Protein AF-A0A6A2Z0M8-F1 (afdb_monomer)

Nearest PDB structures (foldseek):
  6wig-assembly1_A-2  TM=9.588E-01  e=6.651E-05  Medicago truncatula
  6wig-assembly1_B  TM=9.765E-01  e=1.888E-04  Medicago truncatula
  6ryd-assembly2_E  TM=9.768E-01  e=2.793E-04  Arabidopsis thaliana

Structure (mmCIF, N/CA/C/O backbone):
data_AF-A0A6A2Z0M8-F1
#
_entry.id   AF-A0A6A2Z0M8-F1
#
loop_
_atom_site.group_PDB
_atom_site.id
_atom_site.type_symbol
_atom_site.label_atom_id
_atom_site.label_alt_id
_atom_site.label_comp_id
_atom_site.label_asym_id
_atom_site.label_entity_id
_atom_site.label_seq_id
_atom_site.pdbx_PDB_ins_code
_atom_site.Cartn_x
_atom_site.Cartn_y
_atom_site.Cartn_z
_atom_site.occupancy
_atom_site.B_iso_or_equiv
_atom_site.auth_seq_id
_atom_site.auth_comp_id
_atom_site.auth_asym_id
_atom_site.auth_atom_id
_atom_site.pdbx_PDB_model_num
ATOM 1 N N . MET A 1 1 ? -9.495 -17.355 -14.087 1.00 50.88 1 MET A N 1
ATOM 2 C CA . MET A 1 1 ? -9.180 -17.087 -15.508 1.00 50.88 1 MET A CA 1
ATOM 3 C C . MET A 1 1 ? -7.799 -17.640 -15.893 1.00 50.88 1 MET A C 1
ATOM 5 O O . MET A 1 1 ? -7.102 -17.037 -16.689 1.00 50.88 1 MET A O 1
ATOM 9 N N . THR A 1 2 ? -7.409 -18.811 -15.369 1.00 43.69 2 THR A N 1
ATOM 10 C CA . THR A 1 2 ? -6.048 -19.370 -15.557 1.00 43.69 2 THR A CA 1
ATOM 11 C C . THR A 1 2 ? -6.086 -20.857 -15.930 1.00 43.69 2 THR A C 1
ATOM 13 O O . THR A 1 2 ? -5.129 -21.583 -15.713 1.00 43.69 2 THR A O 1
ATOM 16 N N . LYS A 1 3 ? -7.223 -21.335 -16.454 1.00 39.50 3 LYS A N 1
ATOM 17 C CA . LYS A 1 3 ? -7.459 -22.754 -16.776 1.00 39.50 3 LYS A CA 1
ATOM 18 C C . LYS A 1 3 ? -7.743 -23.029 -18.265 1.00 39.50 3 LYS A C 1
ATOM 20 O O . LYS A 1 3 ? -8.161 -24.128 -18.582 1.00 39.50 3 LYS A O 1
ATOM 25 N N . ILE A 1 4 ? -7.505 -22.072 -19.171 1.00 45.72 4 ILE A N 1
ATOM 26 C CA . ILE A 1 4 ? -7.747 -22.236 -20.627 1.00 45.72 4 ILE A CA 1
ATOM 27 C C . ILE A 1 4 ? -6.486 -21.889 -21.445 1.00 45.72 4 ILE A C 1
ATOM 29 O O . ILE A 1 4 ? -6.550 -21.185 -22.438 1.00 45.72 4 ILE A O 1
ATOM 33 N N . MET A 1 5 ? -5.306 -22.310 -20.985 1.00 46.75 5 MET A N 1
ATOM 34 C CA . MET A 1 5 ? -4.041 -22.157 -21.734 1.00 46.75 5 MET A CA 1
ATOM 35 C C . MET A 1 5 ? -3.122 -23.379 -21.552 1.00 46.75 5 MET A C 1
ATOM 37 O O . MET A 1 5 ? -1.915 -23.271 -21.711 1.00 46.75 5 MET A O 1
ATOM 41 N N . ILE A 1 6 ? -3.653 -24.533 -21.129 1.00 46.84 6 ILE A N 1
ATOM 42 C CA . ILE A 1 6 ? -2.865 -25.766 -20.963 1.00 46.84 6 ILE A CA 1
ATOM 43 C C . ILE A 1 6 ? -3.748 -26.946 -21.365 1.00 46.84 6 ILE A C 1
ATOM 45 O O . ILE A 1 6 ? -4.318 -27.616 -20.509 1.00 46.84 6 ILE A O 1
ATOM 49 N N . THR A 1 7 ? -3.974 -27.127 -22.663 1.00 47.22 7 THR A N 1
ATOM 50 C CA . THR A 1 7 ? -4.497 -28.369 -23.269 1.00 47.22 7 THR A CA 1
ATOM 51 C C . THR A 1 7 ? -4.449 -28.217 -24.786 1.00 47.22 7 THR A C 1
ATOM 53 O O . THR A 1 7 ? -5.481 -28.094 -25.414 1.00 47.22 7 THR A O 1
ATOM 56 N N . GLU A 1 8 ? -3.248 -28.137 -25.365 1.00 43.69 8 GLU A N 1
ATOM 57 C CA . GLU A 1 8 ? -3.006 -28.415 -26.796 1.00 43.69 8 GLU A CA 1
ATOM 58 C C . GLU A 1 8 ? -1.500 -28.330 -27.068 1.00 43.69 8 GLU A C 1
ATOM 60 O O . GLU A 1 8 ? -0.987 -27.372 -27.637 1.00 43.69 8 GLU A O 1
ATOM 65 N N . LEU A 1 9 ? -0.754 -29.310 -26.555 1.00 42.97 9 LEU A N 1
ATOM 66 C CA . LEU A 1 9 ? 0.668 -29.461 -26.869 1.00 42.97 9 LEU A CA 1
ATOM 67 C C . LEU A 1 9 ? 1.112 -30.918 -26.704 1.00 42.97 9 LEU A C 1
ATOM 69 O O . LEU A 1 9 ? 2.054 -31.209 -25.985 1.00 42.97 9 LEU A O 1
ATOM 73 N N . GLU A 1 10 ? 0.428 -31.829 -27.393 1.00 43.22 10 GLU A N 1
ATOM 74 C CA . GLU A 1 10 ? 0.998 -33.120 -27.794 1.00 43.22 10 GLU A CA 1
ATOM 75 C C . GLU A 1 10 ? 0.419 -33.508 -29.157 1.00 43.22 10 GLU A C 1
ATOM 77 O O . GLU A 1 10 ? -0.757 -33.845 -29.278 1.00 43.22 10 GLU A O 1
ATOM 82 N N . GLY A 1 11 ? 1.239 -33.428 -30.206 1.00 35.16 11 GLY A N 1
ATOM 83 C CA . GLY A 1 11 ? 0.831 -33.867 -31.534 1.00 35.16 11 GLY A CA 1
ATOM 84 C C . GLY A 1 11 ? 1.808 -33.495 -32.643 1.00 35.16 11 GLY A C 1
ATOM 85 O O . GLY A 1 11 ? 1.680 -32.439 -33.245 1.00 35.16 11 GLY A O 1
ATOM 86 N N . HIS A 1 12 ? 2.697 -34.438 -32.957 1.00 31.27 12 HIS A N 1
ATOM 87 C CA . HIS A 1 12 ? 3.454 -34.572 -34.209 1.00 31.27 12 HIS A CA 1
ATOM 88 C C . HIS A 1 12 ? 4.685 -33.679 -34.441 1.00 31.27 12 HIS A C 1
ATOM 90 O O . HIS A 1 12 ? 4.649 -32.592 -35.009 1.00 31.27 12 HIS A O 1
ATOM 96 N N . GLN A 1 13 ? 5.826 -34.279 -34.114 1.00 37.19 13 GLN A N 1
ATOM 97 C CA . GLN A 1 13 ? 7.097 -34.089 -34.795 1.00 37.19 13 GLN A CA 1
ATOM 98 C C . GLN A 1 13 ? 7.043 -34.816 -36.153 1.00 37.19 13 GLN A C 1
ATOM 100 O O . GLN A 1 13 ? 6.958 -36.036 -36.152 1.00 37.19 13 GLN A O 1
ATOM 105 N N . GLU A 1 14 ? 7.119 -34.104 -37.287 1.00 34.12 14 GLU A N 1
ATOM 106 C CA . GLU A 1 14 ? 7.894 -34.543 -38.463 1.00 34.12 14 GLU A CA 1
ATOM 107 C C . GLU A 1 14 ? 7.984 -33.493 -39.590 1.00 34.12 14 GLU A C 1
ATOM 109 O O . GLU A 1 14 ? 7.023 -32.823 -39.946 1.00 34.12 14 GLU A O 1
ATOM 114 N N . ASN A 1 15 ? 9.170 -33.483 -40.206 1.00 26.62 15 ASN A N 1
ATOM 115 C CA . ASN A 1 15 ? 9.538 -32.985 -41.536 1.00 26.62 15 ASN A CA 1
ATOM 116 C C . ASN A 1 15 ? 9.834 -31.489 -41.787 1.00 26.62 15 ASN A C 1
ATOM 118 O O . ASN A 1 15 ? 8.972 -30.662 -42.060 1.00 26.62 15 ASN A O 1
ATOM 122 N N . LYS A 1 16 ? 11.152 -31.223 -41.849 1.00 40.94 16 LYS A N 1
ATOM 123 C CA . LYS A 1 16 ? 11.871 -30.492 -42.910 1.00 40.94 16 LYS A CA 1
ATOM 124 C C . LYS A 1 16 ? 11.054 -29.459 -43.698 1.00 40.94 16 LYS A C 1
ATOM 126 O O . LYS A 1 16 ? 10.402 -29.794 -44.681 1.00 40.94 16 LYS A O 1
ATOM 131 N N . THR A 1 17 ? 11.352 -28.181 -43.480 1.00 35.22 17 THR A N 1
ATOM 132 C CA . THR A 1 17 ? 11.811 -27.354 -44.604 1.00 35.22 17 THR A CA 1
ATOM 133 C C . THR A 1 17 ? 12.769 -26.279 -44.105 1.00 35.22 17 THR A C 1
ATOM 135 O O . THR A 1 17 ? 12.370 -25.207 -43.662 1.00 35.22 17 THR A O 1
ATOM 138 N N . GLN A 1 18 ? 14.062 -26.577 -44.216 1.00 45.62 18 GLN A N 1
ATOM 139 C CA . GLN A 1 18 ? 15.073 -25.557 -44.443 1.00 45.62 18 GLN A CA 1
ATOM 140 C C . GLN A 1 18 ? 14.685 -24.844 -45.744 1.00 45.62 18 GLN A C 1
ATOM 142 O O . GLN A 1 18 ? 14.838 -25.402 -46.826 1.00 45.62 18 GLN A O 1
ATOM 147 N N . LYS A 1 19 ? 14.062 -23.668 -45.643 1.00 43.47 19 LYS A N 1
ATOM 148 C CA . LYS A 1 19 ? 13.929 -22.761 -46.783 1.00 43.47 19 LYS A CA 1
ATOM 149 C C . LYS A 1 19 ? 15.029 -21.734 -46.633 1.00 43.47 19 LYS A C 1
ATOM 151 O O . LYS A 1 19 ? 14.873 -20.752 -45.911 1.00 43.47 19 LYS A O 1
ATOM 156 N N . ASP A 1 20 ? 16.146 -22.027 -47.287 1.00 41.97 20 ASP A N 1
ATOM 157 C CA . ASP A 1 20 ? 17.159 -21.041 -47.617 1.00 41.97 20 ASP A CA 1
ATOM 158 C C . ASP A 1 20 ? 16.449 -19.828 -48.223 1.00 41.97 20 ASP A C 1
ATOM 160 O O . ASP A 1 20 ? 15.837 -19.916 -49.291 1.00 41.97 20 ASP A O 1
ATOM 164 N N . ILE A 1 21 ? 16.496 -18.689 -47.532 1.00 50.78 21 ILE A N 1
ATOM 165 C CA . ILE A 1 21 ? 16.170 -17.407 -48.151 1.00 50.78 21 ILE A CA 1
ATOM 166 C C . ILE A 1 21 ? 17.393 -17.056 -48.993 1.00 50.78 21 ILE A C 1
ATOM 168 O O . ILE A 1 21 ? 18.284 -16.314 -48.590 1.00 50.78 21 ILE A O 1
ATOM 172 N N . VAL A 1 22 ? 17.463 -17.699 -50.157 1.00 43.06 22 VAL A N 1
ATOM 173 C CA . VAL A 1 22 ? 18.394 -17.345 -51.215 1.00 43.06 22 VAL A CA 1
ATOM 174 C C . VAL A 1 22 ? 18.006 -15.955 -51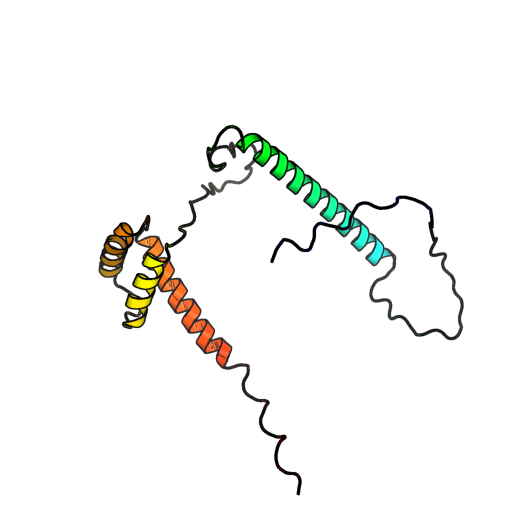.696 1.00 43.06 22 VAL A C 1
ATOM 176 O O . VAL A 1 22 ? 16.841 -15.665 -51.970 1.00 43.06 22 VAL A O 1
ATOM 179 N N . ASN A 1 23 ? 19.013 -15.097 -51.771 1.00 46.69 23 ASN A N 1
ATOM 180 C CA . ASN A 1 23 ? 18.961 -13.756 -52.318 1.00 46.69 23 ASN A CA 1
ATOM 181 C C . ASN A 1 23 ? 18.412 -13.807 -53.762 1.00 46.69 23 ASN A C 1
ATOM 183 O O . ASN A 1 23 ? 19.149 -14.115 -54.696 1.00 46.69 23 ASN A O 1
ATOM 187 N N . VAL A 1 24 ? 17.116 -13.546 -53.955 1.00 36.59 24 VAL A N 1
ATOM 188 C CA . VAL A 1 24 ? 16.497 -13.456 -55.286 1.00 36.59 24 VAL A CA 1
ATOM 189 C C . VAL A 1 24 ? 16.250 -11.987 -55.599 1.00 36.59 24 VAL A C 1
ATOM 191 O O . VAL A 1 24 ? 15.263 -11.385 -55.181 1.00 36.59 24 VAL A O 1
ATOM 194 N N . HIS A 1 25 ? 17.181 -11.407 -56.354 1.00 45.91 25 HIS A N 1
ATOM 195 C CA . HIS A 1 25 ? 16.957 -10.164 -57.074 1.00 45.91 25 HIS A CA 1
ATOM 196 C C . HIS A 1 25 ? 16.082 -10.475 -58.295 1.00 45.91 25 HIS A C 1
ATOM 198 O O . HIS A 1 25 ? 16.586 -10.916 -59.326 1.00 45.91 25 HIS A O 1
ATOM 204 N N . VAL A 1 26 ? 14.766 -10.284 -58.174 1.00 38.19 26 VAL A N 1
ATOM 205 C CA . VAL A 1 26 ? 13.833 -10.315 -59.309 1.00 38.19 26 VAL A CA 1
ATOM 206 C C . VAL A 1 26 ? 12.933 -9.088 -59.225 1.00 38.19 26 VAL A C 1
ATOM 208 O O . VAL A 1 26 ? 12.031 -8.998 -58.395 1.00 38.19 26 VAL A O 1
ATOM 211 N N . ASN A 1 27 ? 13.203 -8.132 -60.112 1.00 49.56 27 ASN A N 1
ATOM 212 C CA . ASN A 1 27 ? 12.300 -7.037 -60.429 1.00 49.56 27 ASN A CA 1
ATOM 213 C C . ASN A 1 27 ? 11.097 -7.596 -61.199 1.00 49.56 27 ASN A C 1
ATOM 215 O O . ASN A 1 27 ? 11.255 -7.977 -62.356 1.00 49.56 27 ASN A O 1
ATOM 219 N N . ASN A 1 28 ? 9.919 -7.643 -60.566 1.00 45.19 28 ASN A N 1
ATOM 220 C CA . ASN A 1 28 ? 8.638 -7.247 -61.171 1.00 45.19 28 ASN A CA 1
ATOM 221 C C . ASN A 1 28 ? 7.454 -7.456 -60.204 1.00 45.19 28 ASN A C 1
ATOM 223 O O . ASN A 1 28 ? 7.112 -8.583 -59.862 1.00 45.19 28 ASN A O 1
ATOM 227 N N . GLY A 1 29 ? 6.766 -6.360 -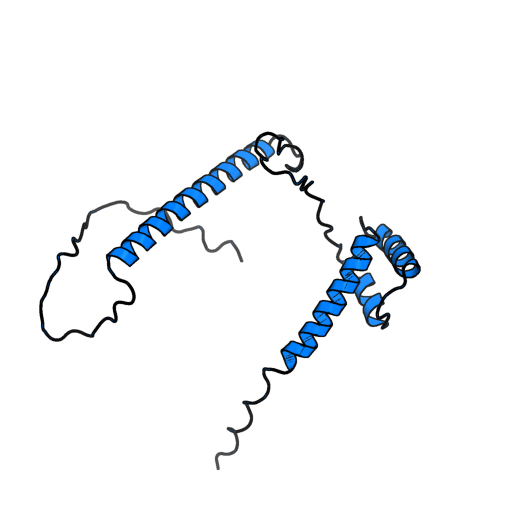59.861 1.00 49.28 29 GLY A N 1
ATOM 228 C CA . GLY A 1 29 ? 5.306 -6.358 -59.679 1.00 49.28 29 GLY A CA 1
ATOM 229 C C . GLY A 1 29 ? 4.692 -6.838 -58.355 1.00 49.28 29 GLY A C 1
ATOM 230 O O . GLY A 1 29 ? 3.526 -7.221 -58.373 1.00 49.28 29 GLY A O 1
ATOM 231 N N . GLY A 1 30 ? 5.398 -6.816 -57.221 1.00 45.19 30 GLY A N 1
ATOM 232 C CA . GLY A 1 30 ? 4.864 -7.268 -55.925 1.00 45.19 30 GLY A CA 1
ATOM 233 C C . GLY A 1 30 ? 4.830 -6.163 -54.871 1.00 45.19 30 GLY A C 1
ATOM 234 O O . GLY A 1 30 ? 5.786 -5.404 -54.752 1.00 45.19 30 GLY A O 1
ATOM 235 N N . VAL A 1 31 ? 3.727 -6.082 -54.119 1.00 48.75 31 VAL A N 1
ATOM 236 C CA . VAL A 1 31 ? 3.499 -5.204 -52.955 1.00 48.75 31 VAL A CA 1
ATOM 237 C C . VAL A 1 31 ? 4.791 -4.989 -52.160 1.00 48.75 31 VAL A C 1
ATOM 239 O O . VAL A 1 31 ? 5.356 -5.944 -51.633 1.00 48.75 31 VAL A O 1
ATOM 242 N N . MET A 1 32 ? 5.252 -3.738 -52.079 1.00 50.81 32 MET A N 1
ATOM 243 C CA . MET A 1 32 ? 6.464 -3.371 -51.346 1.00 50.81 32 MET A CA 1
ATOM 244 C C . MET A 1 32 ? 6.263 -3.649 -49.853 1.00 50.81 32 MET A C 1
ATOM 246 O O . MET A 1 32 ? 5.685 -2.843 -49.126 1.00 50.81 32 MET A O 1
ATOM 250 N N . TYR A 1 33 ? 6.734 -4.796 -49.376 1.00 55.06 33 TYR A N 1
ATOM 251 C CA . TYR A 1 33 ? 6.907 -5.034 -47.950 1.00 55.06 33 TYR A CA 1
ATOM 252 C C . TYR A 1 33 ? 7.979 -4.065 -47.449 1.00 55.06 33 TYR A C 1
ATOM 254 O O . TYR A 1 33 ? 9.160 -4.187 -47.779 1.00 55.06 33 TYR A O 1
ATOM 262 N N . VAL A 1 34 ? 7.562 -3.072 -46.661 1.00 63.22 34 VAL A N 1
ATOM 263 C CA . VAL A 1 34 ? 8.485 -2.184 -45.954 1.00 63.22 34 VAL A CA 1
ATOM 264 C C . VAL A 1 34 ? 9.226 -3.034 -44.927 1.00 63.22 34 VAL A C 1
ATOM 266 O O . VAL A 1 34 ? 8.690 -3.407 -43.884 1.00 63.22 34 VAL A O 1
ATOM 269 N N . LYS A 1 35 ? 10.462 -3.400 -45.257 1.00 76.69 35 LYS A N 1
ATOM 270 C CA . LYS A 1 35 ? 11.332 -4.203 -44.406 1.00 76.69 35 LYS A CA 1
ATOM 271 C C . LYS A 1 35 ? 11.841 -3.339 -43.250 1.00 76.69 35 LYS A C 1
ATOM 273 O O . LYS A 1 35 ? 12.818 -2.616 -43.396 1.00 76.69 35 LYS A O 1
ATOM 278 N N . VAL A 1 36 ? 11.147 -3.405 -42.112 1.00 78.06 36 VAL A N 1
ATOM 279 C CA . VAL A 1 36 ? 11.429 -2.599 -40.903 1.00 78.06 36 VAL A CA 1
ATOM 280 C C . VAL A 1 36 ? 12.795 -2.931 -40.279 1.00 78.06 36 V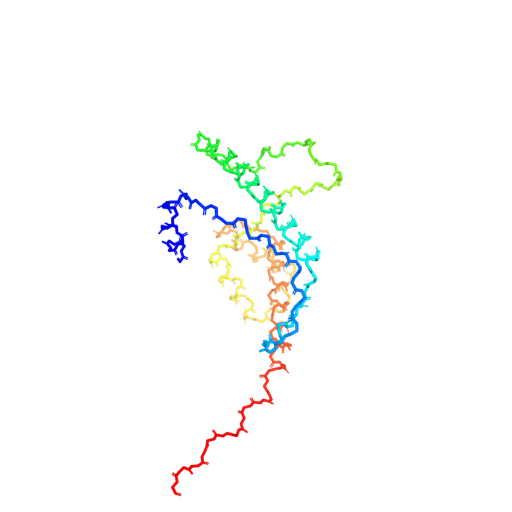AL A C 1
ATOM 282 O O . VAL A 1 36 ? 13.380 -2.095 -39.600 1.00 78.06 36 VAL A O 1
ATOM 285 N N . MET A 1 37 ? 13.324 -4.132 -40.530 1.00 81.56 37 MET A N 1
ATOM 286 C CA . MET A 1 37 ? 14.606 -4.608 -40.004 1.00 81.56 37 MET A CA 1
ATOM 287 C C . MET A 1 37 ? 15.374 -5.389 -41.068 1.00 81.56 37 MET A C 1
ATOM 289 O O . 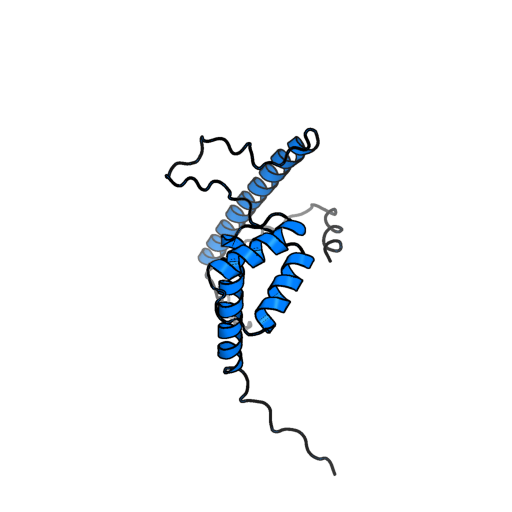MET A 1 37 ? 14.792 -6.185 -41.809 1.00 81.56 37 MET A O 1
ATOM 293 N N . THR A 1 38 ? 16.686 -5.167 -41.146 1.00 90.62 38 THR A N 1
ATOM 294 C CA . THR A 1 38 ? 17.561 -5.953 -42.025 1.00 90.62 38 THR A CA 1
ATOM 295 C C . THR A 1 38 ? 17.583 -7.417 -41.579 1.00 90.62 38 THR A C 1
ATOM 297 O O . THR A 1 38 ? 17.241 -7.730 -40.438 1.00 90.62 38 THR A O 1
ATOM 300 N N . ASP A 1 39 ? 17.983 -8.331 -42.466 1.00 84.62 39 ASP A N 1
ATOM 301 C CA . ASP A 1 39 ? 18.077 -9.756 -42.114 1.00 84.62 39 ASP A CA 1
ATOM 302 C C . ASP A 1 39 ? 19.048 -9.997 -40.951 1.00 84.62 39 ASP A C 1
ATOM 304 O O . ASP A 1 39 ? 18.770 -10.804 -40.073 1.00 84.62 39 ASP A O 1
ATOM 308 N N . GLU A 1 40 ? 20.135 -9.226 -40.884 1.00 89.69 40 GLU A N 1
ATOM 309 C CA . GLU A 1 40 ? 21.106 -9.265 -39.786 1.00 89.69 40 GLU A CA 1
ATOM 310 C C . GLU A 1 40 ? 20.513 -8.772 -38.455 1.00 89.69 40 GLU A C 1
ATOM 312 O O . GLU A 1 40 ? 20.730 -9.374 -37.401 1.00 89.69 40 GLU A O 1
ATOM 317 N N . GLN A 1 41 ? 19.725 -7.693 -38.494 1.00 87.69 41 GLN A N 1
ATOM 318 C CA . GLN A 1 41 ? 19.023 -7.172 -37.317 1.00 87.69 41 GLN A CA 1
ATOM 319 C C . GLN A 1 41 ? 17.975 -8.173 -36.814 1.00 87.69 41 GLN A C 1
ATOM 321 O O . GLN A 1 41 ? 17.845 -8.383 -35.608 1.00 87.69 41 GLN A O 1
ATOM 326 N N . LEU A 1 42 ? 17.262 -8.827 -37.733 1.00 88.94 42 LEU A N 1
ATOM 327 C CA . LEU A 1 42 ? 16.302 -9.877 -37.410 1.00 88.94 42 LEU A CA 1
ATOM 328 C C . LEU A 1 42 ? 16.994 -11.112 -36.823 1.00 88.94 42 LEU A C 1
ATOM 330 O O . LEU A 1 42 ? 16.497 -11.684 -35.856 1.00 88.94 42 LEU A O 1
ATOM 334 N N . GLU A 1 43 ? 18.147 -11.504 -37.358 1.00 92.12 43 GLU A N 1
ATOM 335 C CA . GLU A 1 43 ? 18.909 -12.639 -36.839 1.00 92.12 43 GLU A CA 1
ATOM 336 C C . GLU A 1 43 ? 19.484 -12.349 -35.448 1.00 92.12 43 GLU A C 1
ATOM 338 O O . GLU A 1 43 ? 19.404 -13.181 -34.544 1.00 92.12 43 GLU A O 1
ATOM 343 N N . THR A 1 44 ? 19.952 -11.120 -35.224 1.00 92.62 44 THR A N 1
ATOM 344 C CA . THR A 1 44 ? 20.372 -10.653 -33.897 1.00 92.62 44 THR A CA 1
ATOM 345 C C . THR A 1 44 ? 19.213 -10.711 -32.904 1.00 92.62 44 THR A C 1
ATOM 347 O O . THR A 1 44 ? 19.371 -11.225 -31.797 1.00 92.62 44 THR A O 1
ATOM 350 N N . LEU A 1 45 ? 18.032 -10.232 -33.300 1.00 94.25 45 LEU A N 1
ATOM 351 C CA . LEU A 1 45 ? 16.834 -10.280 -32.468 1.00 94.25 45 LEU A CA 1
ATOM 352 C C . LEU A 1 45 ? 16.419 -11.725 -32.158 1.00 94.25 45 LEU A C 1
ATOM 354 O O . LEU A 1 45 ? 16.100 -12.038 -31.013 1.00 94.25 45 LEU A O 1
ATOM 358 N N . ARG A 1 46 ? 16.465 -12.625 -33.145 1.00 92.12 46 ARG A N 1
ATOM 359 C CA . ARG A 1 46 ? 16.185 -14.056 -32.950 1.00 92.12 46 ARG A CA 1
ATOM 360 C C . ARG A 1 46 ? 17.148 -14.686 -31.956 1.00 92.12 46 ARG A C 1
ATOM 362 O O . ARG A 1 46 ? 16.698 -15.372 -31.042 1.00 92.12 46 ARG A O 1
ATOM 369 N N . ASN A 1 47 ? 18.442 -14.406 -32.088 1.00 95.38 47 ASN A N 1
ATOM 370 C CA . ASN A 1 47 ? 19.446 -14.897 -31.154 1.00 95.38 47 ASN A CA 1
ATOM 371 C C . ASN A 1 47 ? 19.202 -14.357 -29.732 1.00 95.38 47 ASN A C 1
ATOM 373 O O . ASN A 1 47 ? 19.225 -15.113 -28.765 1.00 95.38 47 ASN A O 1
ATOM 377 N N . GLN A 1 48 ? 18.875 -13.068 -29.593 1.00 95.44 48 GLN A N 1
ATOM 378 C CA . GLN A 1 48 ? 18.535 -12.468 -28.297 1.00 95.44 48 GLN A CA 1
ATOM 379 C C . GLN A 1 48 ? 17.294 -13.110 -27.661 1.00 95.44 48 GLN A C 1
ATOM 381 O O . GLN A 1 48 ? 17.309 -13.416 -26.468 1.00 95.44 48 GLN A O 1
ATOM 386 N N . ILE A 1 49 ? 16.243 -13.354 -28.448 1.00 95.38 49 ILE A N 1
ATOM 387 C CA . ILE A 1 49 ? 15.028 -14.035 -27.981 1.00 95.38 49 ILE A CA 1
ATOM 388 C C . ILE A 1 49 ? 15.351 -15.471 -27.548 1.00 95.38 49 ILE A C 1
ATOM 390 O O . ILE A 1 49 ? 14.894 -15.895 -26.490 1.00 95.38 49 ILE A O 1
ATOM 394 N N . ALA A 1 50 ? 16.169 -16.202 -28.310 1.00 96.06 50 ALA A N 1
ATOM 395 C CA . ALA A 1 50 ? 16.554 -17.578 -27.991 1.00 96.06 50 ALA A CA 1
ATOM 396 C C . ALA A 1 50 ? 17.378 -17.677 -26.694 1.00 96.06 50 ALA A C 1
ATOM 398 O O . ALA A 1 50 ? 17.107 -18.525 -25.838 1.00 96.06 50 ALA A O 1
ATOM 399 N N . VAL A 1 51 ? 18.347 -16.774 -26.508 1.00 96.19 51 VAL A N 1
ATOM 400 C CA . VAL A 1 51 ? 19.130 -16.682 -25.266 1.00 96.19 51 VAL A CA 1
ATOM 401 C C . VAL A 1 51 ? 18.220 -16.351 -24.083 1.00 96.19 51 VAL A C 1
ATOM 403 O O . VAL A 1 51 ? 18.308 -17.000 -23.041 1.00 96.19 51 VAL A O 1
ATOM 406 N N . TYR A 1 52 ? 17.310 -15.386 -24.240 1.00 96.69 52 TYR A N 1
ATOM 407 C CA . TYR A 1 52 ? 16.366 -15.023 -23.183 1.00 96.69 52 TYR A CA 1
ATOM 408 C C . TYR A 1 52 ? 15.429 -16.181 -22.818 1.00 96.69 52 TYR A C 1
ATOM 410 O O . TYR A 1 52 ? 15.261 -16.470 -21.635 1.00 96.69 52 TYR A O 1
ATOM 418 N N . ALA A 1 53 ? 14.882 -16.890 -23.811 1.00 95.50 53 ALA A N 1
ATOM 419 C CA . ALA A 1 53 ? 14.033 -18.060 -23.591 1.00 95.50 53 ALA A CA 1
ATOM 420 C C . ALA A 1 53 ? 14.765 -19.137 -22.775 1.00 95.50 53 ALA A C 1
ATOM 422 O O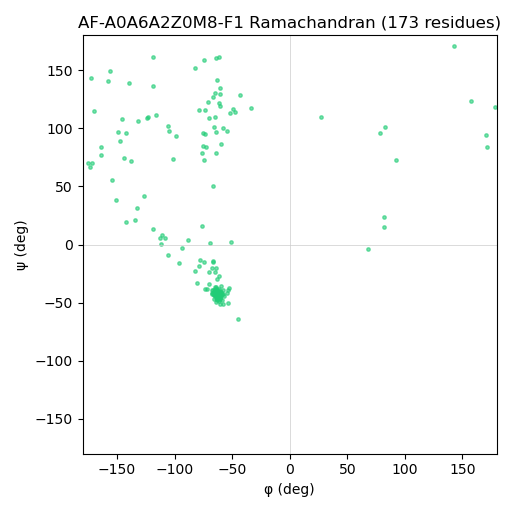 . ALA A 1 53 ? 14.230 -19.619 -21.777 1.00 95.50 53 ALA A O 1
ATOM 423 N N . SER A 1 54 ? 16.028 -19.410 -23.115 1.00 96.00 54 SER A N 1
ATOM 424 C CA . SER A 1 54 ? 16.868 -20.380 -22.399 1.00 96.00 54 SER A CA 1
ATOM 425 C C . SER A 1 54 ? 17.081 -19.994 -20.930 1.00 96.00 54 SER A C 1
ATOM 427 O O . SER A 1 54 ? 16.989 -20.832 -20.034 1.00 96.00 54 SER A O 1
ATOM 429 N N . ILE A 1 55 ? 17.340 -18.711 -20.657 1.00 95.06 55 ILE A N 1
ATOM 430 C CA . ILE A 1 55 ? 17.509 -18.211 -19.285 1.00 95.06 55 ILE A CA 1
ATOM 431 C C . ILE A 1 55 ? 16.193 -18.330 -18.510 1.00 95.06 55 ILE A C 1
ATOM 433 O O . ILE A 1 55 ? 16.188 -18.765 -17.358 1.00 95.06 55 ILE A O 1
ATOM 437 N N . CYS A 1 56 ? 15.069 -17.967 -19.127 1.00 94.88 56 CYS A N 1
ATOM 438 C CA . CYS A 1 56 ? 13.754 -18.093 -18.508 1.00 94.88 56 CYS A CA 1
ATOM 439 C C . CYS A 1 56 ? 13.424 -19.544 -18.142 1.00 94.88 56 CYS A C 1
ATOM 441 O O . CYS A 1 56 ? 12.954 -19.791 -17.032 1.00 94.88 56 CYS A O 1
ATOM 443 N N . GLU A 1 57 ? 13.709 -20.500 -19.025 1.00 92.06 57 GLU A N 1
ATOM 444 C CA . GLU A 1 57 ? 13.516 -21.927 -18.755 1.00 92.06 57 GLU A CA 1
ATOM 445 C C . GLU A 1 57 ? 14.366 -22.403 -17.571 1.00 92.06 57 GLU A C 1
ATOM 447 O O . GLU A 1 57 ? 13.838 -23.019 -16.645 1.00 92.06 57 GLU A O 1
ATOM 452 N N . GLN A 1 58 ? 15.651 -22.035 -17.529 1.00 95.00 58 GLN A N 1
ATOM 453 C CA . GLN A 1 58 ? 16.541 -22.372 -16.411 1.00 95.00 58 GLN A CA 1
ATOM 454 C C . GLN A 1 58 ? 16.059 -21.786 -15.076 1.00 95.00 58 GLN A C 1
ATOM 456 O O . GLN A 1 58 ? 16.122 -22.455 -14.043 1.00 95.00 58 GLN A O 1
ATOM 461 N N . LEU A 1 59 ? 15.552 -20.548 -15.080 1.00 92.00 59 LEU A N 1
ATOM 462 C CA . LEU A 1 59 ? 14.995 -19.911 -13.884 1.00 92.00 59 LEU A CA 1
ATOM 463 C C . LEU A 1 59 ? 13.747 -20.642 -13.378 1.00 92.00 59 LEU A C 1
ATOM 465 O O . LEU A 1 59 ? 13.588 -20.829 -12.170 1.00 92.00 59 LEU A O 1
ATOM 469 N N . VAL A 1 60 ? 12.875 -21.080 -14.287 1.00 88.94 60 VAL A N 1
ATOM 470 C CA . VAL A 1 60 ? 11.679 -21.856 -13.938 1.00 88.94 60 VAL A CA 1
ATOM 471 C C . VAL A 1 60 ? 12.063 -23.232 -13.395 1.00 88.94 60 VAL A C 1
ATOM 473 O O . VAL A 1 60 ? 11.496 -23.660 -12.392 1.00 88.94 60 VAL A O 1
ATOM 476 N N . GLU A 1 61 ? 13.040 -23.907 -13.999 1.00 90.31 61 GLU A N 1
ATOM 477 C CA . GLU A 1 61 ? 13.520 -25.220 -13.553 1.00 90.31 61 GLU A CA 1
ATOM 478 C C . GLU A 1 61 ? 14.160 -25.149 -12.156 1.00 90.31 61 GLU A C 1
ATOM 480 O O . GLU A 1 61 ? 13.865 -25.950 -11.264 1.00 90.31 61 GLU A O 1
ATOM 485 N N . MET A 1 62 ? 14.965 -24.114 -11.910 1.00 87.00 62 MET A N 1
ATOM 486 C CA . MET A 1 62 ? 15.511 -23.830 -10.584 1.00 87.00 62 MET A CA 1
ATOM 487 C C . MET A 1 62 ? 14.393 -23.576 -9.566 1.00 87.00 62 MET A C 1
ATOM 489 O O . MET A 1 62 ? 14.421 -24.123 -8.465 1.00 87.00 62 MET A O 1
ATOM 493 N N . HIS A 1 63 ? 13.376 -22.792 -9.931 1.00 81.56 63 HIS A N 1
ATOM 494 C CA . HIS A 1 63 ? 12.242 -22.540 -9.047 1.00 81.56 63 HIS A CA 1
ATOM 495 C C . HIS A 1 63 ? 11.460 -23.828 -8.749 1.00 81.56 63 HIS A C 1
ATOM 497 O O . HIS A 1 63 ? 11.114 -24.075 -7.597 1.00 81.56 63 HIS A O 1
ATOM 503 N N . LYS A 1 64 ? 11.232 -24.691 -9.749 1.00 79.69 64 LYS A N 1
ATOM 504 C CA . LYS A 1 64 ? 10.589 -26.000 -9.563 1.00 79.69 64 LYS A CA 1
ATOM 505 C C . LYS A 1 64 ? 11.381 -26.900 -8.622 1.00 79.69 64 LYS A C 1
ATOM 507 O O . LYS A 1 64 ? 10.775 -27.494 -7.740 1.00 79.69 64 LYS A O 1
ATOM 512 N N . SER A 1 65 ? 12.704 -26.983 -8.761 1.00 78.00 65 SER A N 1
ATOM 513 C CA . SER A 1 65 ? 13.526 -27.810 -7.863 1.00 78.00 65 SER A CA 1
ATOM 514 C C . SER A 1 65 ? 13.537 -27.273 -6.425 1.00 78.00 65 SER A C 1
ATOM 516 O O . SER A 1 65 ? 13.393 -28.052 -5.484 1.00 78.00 65 SER A O 1
ATOM 518 N N . LEU A 1 66 ? 13.593 -25.949 -6.237 1.00 72.88 66 LEU A N 1
ATOM 519 C CA . LEU A 1 66 ? 13.455 -25.306 -4.923 1.00 72.88 66 LEU A CA 1
ATOM 520 C C . LEU A 1 66 ? 12.075 -25.545 -4.296 1.00 72.88 66 LEU A C 1
ATOM 522 O O . LEU A 1 66 ? 11.975 -25.751 -3.086 1.00 72.88 66 LEU A O 1
ATOM 526 N N . THR A 1 67 ? 11.007 -25.506 -5.095 1.00 69.44 67 THR A N 1
ATOM 527 C CA . THR A 1 67 ? 9.636 -25.776 -4.636 1.00 69.44 67 THR A CA 1
ATOM 528 C C . THR A 1 67 ? 9.394 -27.259 -4.369 1.00 69.44 67 THR A C 1
ATOM 530 O O . THR A 1 67 ? 8.787 -27.587 -3.358 1.00 69.44 67 THR A O 1
ATOM 533 N N . ALA A 1 68 ? 9.934 -28.169 -5.179 1.00 65.69 68 ALA A N 1
ATOM 534 C CA . ALA A 1 68 ? 9.796 -29.611 -4.975 1.00 65.69 68 ALA A CA 1
ATOM 535 C C . ALA A 1 68 ? 10.443 -30.090 -3.662 1.00 65.69 68 ALA A C 1
ATOM 537 O O . ALA A 1 68 ? 9.961 -31.032 -3.041 1.00 65.69 68 ALA A O 1
ATOM 538 N N . GLN A 1 69 ? 11.503 -29.419 -3.196 1.00 52.38 69 GLN A N 1
ATOM 539 C CA . GLN A 1 69 ? 12.100 -29.692 -1.882 1.00 52.38 69 GLN A CA 1
ATOM 540 C C . GLN A 1 69 ? 11.253 -29.156 -0.701 1.00 52.38 69 GLN A C 1
ATOM 542 O O . GLN A 1 69 ? 11.476 -29.567 0.436 1.00 52.38 69 GLN A O 1
ATOM 547 N N . GLN A 1 70 ? 10.276 -28.263 -0.929 1.00 52.97 70 GLN A N 1
ATOM 548 C CA . GLN A 1 70 ? 9.408 -27.713 0.131 1.00 52.97 70 GLN A CA 1
ATOM 549 C C . GLN A 1 70 ? 8.232 -28.612 0.516 1.00 52.97 70 GLN A C 1
ATOM 551 O O . GLN A 1 70 ? 7.745 -28.488 1.638 1.00 52.97 70 GLN A O 1
ATOM 556 N N . ASP A 1 71 ? 7.791 -29.527 -0.353 1.00 44.78 71 ASP A N 1
ATOM 557 C CA . ASP A 1 71 ? 6.621 -30.377 -0.073 1.00 44.78 71 ASP A CA 1
ATOM 558 C C . ASP A 1 71 ? 6.843 -31.367 1.089 1.00 44.78 71 ASP A C 1
ATOM 560 O O . ASP A 1 71 ? 5.880 -31.894 1.643 1.00 44.78 71 ASP A O 1
ATOM 564 N N . LEU A 1 72 ? 8.091 -31.586 1.530 1.00 53.31 72 LEU A N 1
ATOM 565 C CA . LEU A 1 72 ? 8.386 -32.406 2.713 1.00 53.31 72 LEU A CA 1
ATOM 566 C C . LEU A 1 72 ? 8.584 -31.610 4.011 1.00 53.31 72 LEU A C 1
ATOM 568 O O . LEU A 1 72 ? 8.530 -32.193 5.093 1.00 53.31 72 LEU A O 1
ATOM 572 N N . THR A 1 73 ? 8.803 -30.295 3.952 1.00 48.34 73 THR A N 1
ATOM 573 C CA . THR A 1 73 ? 9.060 -29.481 5.150 1.00 48.34 73 THR A CA 1
ATOM 574 C C . THR A 1 73 ? 8.386 -28.122 4.994 1.00 48.34 73 THR A C 1
ATOM 576 O O . THR A 1 73 ? 8.924 -27.222 4.361 1.00 48.34 73 THR A O 1
ATOM 579 N N . GLY A 1 74 ? 7.176 -27.973 5.546 1.00 51.41 74 GLY A N 1
ATOM 580 C CA . GLY A 1 74 ? 6.325 -26.775 5.454 1.00 51.41 74 GLY A CA 1
ATOM 581 C C . GLY A 1 74 ? 6.865 -25.523 6.165 1.00 51.41 74 GLY A C 1
ATOM 582 O O . GLY A 1 74 ? 6.154 -24.893 6.944 1.00 51.41 74 GLY A O 1
ATOM 583 N N . ILE A 1 75 ? 8.117 -25.149 5.911 1.00 54.28 75 ILE A N 1
ATOM 584 C CA . ILE A 1 75 ? 8.781 -23.962 6.443 1.00 54.28 75 ILE A CA 1
ATOM 585 C C . ILE A 1 75 ? 9.112 -23.052 5.258 1.00 54.28 75 ILE A C 1
ATOM 587 O O . ILE A 1 75 ? 9.942 -23.365 4.411 1.00 54.28 75 ILE A O 1
ATOM 591 N N . SER A 1 76 ? 8.418 -21.915 5.207 1.00 52.72 76 SER A N 1
ATOM 592 C CA . SER A 1 76 ? 8.558 -20.858 4.202 1.00 52.72 76 SER A CA 1
ATOM 593 C C . SER A 1 76 ? 10.027 -20.533 3.881 1.00 52.72 76 SER A C 1
ATOM 595 O O . SER A 1 76 ? 10.812 -20.226 4.779 1.00 52.72 76 SER A O 1
ATOM 597 N N . LEU A 1 77 ? 10.367 -20.536 2.585 1.00 49.75 77 LEU A N 1
ATOM 598 C CA . LEU A 1 77 ? 11.680 -20.271 1.960 1.00 49.75 77 LEU A CA 1
ATOM 599 C C . LEU A 1 77 ? 12.418 -18.983 2.369 1.00 49.75 77 LEU A C 1
ATOM 601 O O . LEU A 1 77 ? 13.488 -18.689 1.838 1.00 49.75 77 LEU A O 1
ATOM 605 N N . SER A 1 78 ? 11.896 -18.184 3.291 1.00 50.50 78 SER A N 1
ATOM 606 C CA . SER A 1 78 ? 12.531 -16.927 3.679 1.00 50.50 78 SER A CA 1
ATOM 607 C C . SER A 1 78 ? 13.884 -17.103 4.389 1.00 50.50 78 SER A C 1
ATOM 609 O O . SER A 1 78 ? 14.592 -16.107 4.523 1.00 50.50 78 SER A O 1
ATOM 611 N N . LEU A 1 79 ? 14.250 -18.302 4.866 1.00 50.66 79 LEU A N 1
ATOM 612 C CA . LEU A 1 79 ? 15.444 -18.495 5.708 1.00 50.66 79 LEU A CA 1
ATOM 613 C C . LEU A 1 79 ? 16.664 -19.153 5.037 1.00 50.66 79 LEU A C 1
ATOM 615 O O . LEU A 1 79 ? 17.730 -19.134 5.645 1.00 50.66 79 LEU A O 1
ATOM 619 N N . TYR A 1 80 ? 16.572 -19.679 3.810 1.00 53.34 80 TYR A N 1
ATOM 620 C CA . TYR A 1 80 ? 17.680 -20.448 3.207 1.00 53.34 80 TYR A CA 1
ATOM 621 C C . TYR A 1 80 ? 18.433 -19.767 2.060 1.00 53.34 80 TYR A C 1
ATOM 623 O O . TYR A 1 80 ? 19.348 -20.370 1.498 1.00 53.34 80 TYR A O 1
ATOM 631 N N . PHE A 1 81 ? 18.147 -18.499 1.746 1.00 55.56 81 PHE A N 1
ATOM 632 C CA . PHE A 1 81 ? 19.054 -17.726 0.890 1.00 55.56 81 PHE A CA 1
ATOM 633 C C . PHE A 1 81 ? 20.321 -17.366 1.691 1.00 55.56 81 PHE A C 1
ATOM 635 O O . PHE A 1 81 ? 20.415 -16.326 2.342 1.00 55.56 81 PHE A O 1
ATOM 642 N N . SER A 1 82 ? 21.250 -18.321 1.719 1.00 43.12 82 SER A N 1
ATOM 643 C CA . SER A 1 82 ? 22.501 -18.329 2.479 1.00 43.12 82 SER A CA 1
ATOM 644 C C . SER A 1 82 ? 23.620 -17.532 1.763 1.00 43.12 82 SER A C 1
ATOM 646 O O . SER A 1 82 ? 23.610 -17.436 0.535 1.00 43.12 82 SER A O 1
ATOM 648 N N . PRO A 1 83 ? 24.592 -16.945 2.497 1.00 49.22 83 PRO A N 1
ATOM 649 C CA . PRO A 1 83 ? 25.284 -15.680 2.181 1.00 49.22 83 PRO A CA 1
ATOM 650 C C . PRO A 1 83 ? 26.358 -15.661 1.082 1.00 49.22 83 PRO A C 1
ATOM 652 O O . PRO A 1 83 ? 27.143 -14.714 1.043 1.00 49.22 83 PRO A O 1
ATOM 655 N N . TYR A 1 84 ? 26.461 -16.662 0.213 1.00 48.94 84 TYR A N 1
ATOM 656 C CA . TYR A 1 84 ? 27.656 -16.799 -0.636 1.00 48.94 84 TYR A CA 1
ATOM 657 C C . TYR A 1 84 ? 27.556 -16.145 -2.025 1.00 48.94 84 TYR A C 1
ATOM 659 O O . TYR A 1 84 ? 28.549 -16.117 -2.744 1.00 48.94 84 TYR A O 1
ATOM 667 N N . THR A 1 85 ? 26.410 -15.568 -2.404 1.00 53.22 85 THR A N 1
ATOM 668 C CA . THR A 1 85 ? 26.215 -14.945 -3.734 1.00 53.22 85 THR A CA 1
ATOM 669 C C . THR A 1 85 ? 26.031 -13.424 -3.723 1.00 53.22 85 THR A C 1
ATOM 671 O O . THR A 1 85 ? 25.838 -12.823 -4.777 1.00 53.22 85 THR A O 1
ATOM 674 N N . CYS A 1 86 ? 26.171 -12.754 -2.575 1.00 43.16 86 CYS A N 1
ATOM 675 C CA . CYS A 1 86 ? 26.017 -11.298 -2.483 1.00 43.16 86 CYS A CA 1
ATOM 676 C C . CYS A 1 86 ? 27.376 -10.581 -2.441 1.00 43.16 86 CYS A C 1
ATOM 678 O O . CYS A 1 86 ? 27.776 -10.038 -1.410 1.00 43.16 86 CYS A O 1
ATOM 680 N N . PHE A 1 87 ? 28.078 -10.525 -3.575 1.00 46.44 87 PHE A N 1
ATOM 681 C CA . PHE A 1 87 ? 29.014 -9.421 -3.794 1.00 46.44 87 PHE A CA 1
ATOM 682 C C . PHE A 1 87 ? 28.185 -8.134 -3.909 1.00 46.44 87 PHE A C 1
ATOM 684 O O . PHE A 1 87 ? 27.276 -8.068 -4.733 1.00 46.44 87 PHE A O 1
ATOM 691 N N . HIS A 1 88 ? 28.529 -7.127 -3.098 1.00 41.38 88 HIS A N 1
ATOM 692 C CA . HIS A 1 88 ? 27.895 -5.802 -2.944 1.00 41.38 88 HIS A CA 1
ATOM 693 C C . HIS A 1 88 ? 26.813 -5.684 -1.849 1.00 41.38 88 HIS A C 1
ATOM 695 O O . HIS A 1 88 ? 25.626 -5.508 -2.098 1.00 41.38 88 HIS A O 1
ATOM 701 N N . GLY A 1 89 ? 27.265 -5.685 -0.590 1.00 44.56 89 GLY A N 1
ATOM 702 C CA . GLY A 1 89 ? 27.180 -4.492 0.274 1.00 44.56 89 GLY A CA 1
ATOM 703 C C . GLY A 1 89 ? 25.822 -3.966 0.757 1.00 44.56 89 GLY A C 1
ATOM 704 O O . GLY A 1 89 ? 25.810 -3.051 1.579 1.00 44.56 89 GLY A O 1
ATOM 705 N N . HIS A 1 90 ? 24.688 -4.529 0.350 1.00 50.06 90 HIS A N 1
ATOM 706 C CA . HIS A 1 90 ? 23.386 -4.123 0.871 1.00 50.06 90 HIS A CA 1
ATOM 707 C C . HIS A 1 90 ? 22.668 -5.326 1.455 1.00 50.06 90 HIS A C 1
ATOM 709 O O . HIS A 1 90 ? 22.189 -6.207 0.748 1.00 50.06 90 HIS A O 1
ATOM 715 N N . LYS A 1 91 ? 22.578 -5.337 2.786 1.00 46.91 91 LYS A N 1
ATOM 716 C CA . LYS A 1 91 ? 21.692 -6.217 3.542 1.00 46.91 91 LYS A CA 1
ATOM 717 C C . LYS A 1 91 ? 20.254 -5.842 3.187 1.00 46.91 91 LYS A C 1
ATOM 719 O O . LYS A 1 91 ? 19.590 -5.130 3.935 1.00 46.91 91 LYS A O 1
ATOM 724 N N . ILE A 1 92 ? 19.768 -6.290 2.033 1.00 54.44 92 ILE A N 1
ATOM 725 C CA . ILE A 1 92 ? 18.335 -6.384 1.788 1.00 54.44 92 ILE A CA 1
ATOM 726 C C . ILE A 1 92 ? 17.893 -7.589 2.611 1.00 54.44 92 ILE A C 1
ATOM 728 O O . ILE A 1 92 ? 17.627 -8.665 2.091 1.00 54.44 92 ILE A O 1
ATOM 732 N N . THR A 1 93 ? 17.864 -7.428 3.938 1.00 53.69 93 THR A N 1
ATOM 733 C CA . THR A 1 93 ? 16.992 -8.251 4.763 1.00 53.69 93 THR A CA 1
ATOM 734 C C . THR A 1 93 ? 15.638 -8.094 4.102 1.00 53.69 93 THR A C 1
ATOM 736 O O . THR A 1 93 ? 15.132 -6.969 4.025 1.00 53.69 93 THR A O 1
ATOM 739 N N . ALA A 1 94 ? 15.116 -9.172 3.520 1.00 59.78 94 ALA A N 1
ATOM 740 C CA . ALA A 1 94 ? 13.799 -9.188 2.918 1.00 59.78 94 ALA A CA 1
ATOM 741 C C . ALA A 1 94 ? 12.804 -8.842 4.030 1.00 59.78 94 ALA A C 1
ATOM 743 O O . ALA A 1 94 ? 12.327 -9.708 4.758 1.00 59.78 94 ALA A O 1
ATOM 744 N N . ARG A 1 95 ? 12.573 -7.541 4.254 1.00 63.62 95 ARG A N 1
ATOM 745 C CA . ARG A 1 95 ? 11.591 -7.075 5.221 1.00 63.62 95 ARG A CA 1
ATOM 746 C C . ARG A 1 95 ? 10.276 -7.629 4.725 1.00 63.62 95 ARG A C 1
ATOM 748 O O . ARG A 1 95 ? 9.869 -7.308 3.607 1.00 63.62 95 ARG A O 1
ATOM 755 N N . GLN A 1 96 ? 9.654 -8.461 5.553 1.00 78.19 96 GLN A N 1
ATOM 756 C CA . GLN A 1 96 ? 8.316 -8.958 5.291 1.00 78.19 96 GLN A CA 1
ATOM 757 C C . GLN A 1 96 ? 7.433 -7.760 4.954 1.00 78.19 96 GLN A C 1
ATOM 759 O O . GLN A 1 96 ? 7.317 -6.803 5.729 1.00 78.19 96 GLN A O 1
ATOM 764 N N . ARG A 1 97 ? 6.920 -7.754 3.722 1.00 87.38 97 ARG A N 1
ATOM 765 C CA . ARG A 1 97 ? 6.071 -6.672 3.244 1.00 87.38 97 ARG A CA 1
ATOM 766 C C . ARG A 1 97 ? 4.756 -6.801 3.982 1.00 87.38 97 ARG A C 1
ATOM 768 O O . ARG A 1 97 ? 4.105 -7.835 3.910 1.00 87.38 97 ARG A O 1
ATOM 775 N N . TRP A 1 98 ? 4.379 -5.744 4.683 1.00 93.38 98 TRP A N 1
ATOM 776 C CA . TRP A 1 98 ? 3.091 -5.706 5.348 1.00 93.38 98 TRP A CA 1
ATOM 777 C C . TRP A 1 98 ? 1.962 -5.815 4.320 1.00 93.38 98 TRP A C 1
ATOM 779 O O . TRP A 1 98 ? 1.863 -4.989 3.408 1.00 93.38 98 TRP A O 1
ATOM 789 N N . THR A 1 99 ? 1.128 -6.836 4.487 1.00 93.25 99 THR A N 1
ATOM 790 C CA . THR A 1 99 ? -0.097 -7.063 3.729 1.00 93.25 99 THR A CA 1
ATOM 791 C C . THR A 1 99 ? -1.281 -6.716 4.635 1.00 93.25 99 THR A C 1
ATOM 793 O O . THR A 1 99 ? -1.606 -7.481 5.542 1.00 93.25 99 THR A O 1
ATOM 796 N N . PRO A 1 100 ? -1.902 -5.537 4.461 1.00 93.00 100 PRO A N 1
ATOM 797 C CA . PRO A 1 100 ? -2.999 -5.118 5.325 1.00 93.00 100 PRO A CA 1
ATOM 798 C C . PRO A 1 100 ? -4.199 -6.056 5.190 1.00 93.00 100 PRO A C 1
ATOM 800 O O . PRO A 1 100 ? -4.544 -6.476 4.083 1.00 93.00 100 PRO A O 1
ATOM 803 N N . THR A 1 101 ? -4.876 -6.335 6.302 1.00 96.62 101 THR A N 1
ATOM 804 C CA . THR A 1 101 ? -6.141 -7.079 6.272 1.00 96.62 101 THR A CA 1
ATOM 805 C C . THR A 1 101 ? -7.282 -6.197 5.754 1.00 96.62 101 THR A C 1
ATOM 807 O O . THR A 1 101 ? -7.219 -4.966 5.810 1.00 96.62 101 THR A O 1
ATOM 810 N N . ALA A 1 102 ? -8.359 -6.815 5.256 1.00 96.56 102 ALA A N 1
ATOM 811 C CA . ALA A 1 102 ? -9.517 -6.078 4.740 1.00 96.56 102 ALA A CA 1
ATOM 812 C C . ALA A 1 102 ? -10.130 -5.139 5.797 1.00 96.56 102 ALA A C 1
ATOM 814 O O . ALA A 1 102 ? -10.475 -4.000 5.488 1.00 96.56 102 ALA A O 1
ATOM 815 N N . VAL A 1 103 ? -10.197 -5.588 7.055 1.00 96.69 103 VAL A N 1
ATOM 816 C CA . VAL A 1 103 ? -10.697 -4.785 8.183 1.00 96.69 103 VAL A CA 1
ATOM 817 C C . VAL A 1 103 ? -9.776 -3.597 8.462 1.00 96.69 103 VAL A C 1
ATOM 819 O O . VAL A 1 103 ? -10.255 -2.477 8.630 1.00 96.69 103 VAL A O 1
ATOM 822 N N . GLN A 1 104 ? -8.453 -3.806 8.441 1.00 97.12 104 GLN A N 1
ATOM 823 C CA . GLN A 1 104 ? -7.494 -2.716 8.632 1.00 97.12 104 GLN A CA 1
ATOM 824 C C . GLN A 1 104 ? -7.626 -1.636 7.550 1.00 97.12 104 GLN A C 1
ATOM 826 O O . GLN A 1 104 ? -7.580 -0.446 7.862 1.00 97.12 104 GLN A O 1
ATOM 831 N N . LEU A 1 105 ? -7.827 -2.036 6.289 1.00 96.75 105 LEU A N 1
ATOM 832 C CA . LEU A 1 105 ? -8.062 -1.096 5.191 1.00 96.75 105 LEU A CA 1
ATOM 833 C C . LEU A 1 105 ? -9.345 -0.285 5.391 1.00 96.75 105 LEU A C 1
ATOM 835 O O . LEU A 1 105 ? -9.296 0.933 5.252 1.00 96.75 105 LEU A O 1
ATOM 839 N N . GLN A 1 106 ? -10.456 -0.922 5.774 1.00 96.69 106 GLN A N 1
ATOM 840 C CA . GLN A 1 106 ? -11.727 -0.222 6.004 1.00 96.69 106 GLN A CA 1
ATOM 841 C C . GLN A 1 106 ? -11.617 0.849 7.097 1.00 96.69 106 GLN A C 1
ATOM 843 O O . GLN A 1 106 ? -12.148 1.948 6.946 1.00 96.69 106 GLN A O 1
ATOM 848 N N . ILE A 1 107 ? -10.915 0.553 8.194 1.00 95.56 107 ILE A N 1
ATOM 849 C CA . ILE A 1 107 ? -10.698 1.517 9.282 1.00 95.56 107 ILE A CA 1
ATOM 850 C C . ILE A 1 107 ? -9.827 2.683 8.794 1.00 95.56 107 ILE A C 1
ATOM 852 O O . ILE A 1 107 ? -10.181 3.843 9.005 1.00 95.56 107 ILE A O 1
ATOM 856 N N . LEU A 1 108 ? -8.723 2.396 8.095 1.00 95.69 108 LEU A N 1
ATOM 857 C CA . LEU A 1 108 ? -7.846 3.425 7.523 1.00 95.69 108 LEU A CA 1
ATOM 858 C C . LEU A 1 108 ? -8.594 4.347 6.547 1.00 95.69 108 LEU A C 1
ATOM 860 O O . LEU A 1 108 ? -8.419 5.565 6.603 1.00 95.69 108 LEU A O 1
ATOM 864 N N . GLU A 1 109 ? -9.446 3.785 5.688 1.00 95.25 109 GLU A N 1
ATOM 865 C CA . GLU A 1 109 ? -10.293 4.543 4.760 1.00 95.25 109 GLU A CA 1
ATOM 866 C C . GLU A 1 109 ? -11.306 5.415 5.500 1.00 95.25 109 GLU A C 1
ATOM 868 O O . GLU A 1 109 ? -11.328 6.625 5.278 1.00 95.25 109 GLU A O 1
ATOM 873 N N . ARG A 1 110 ? -12.044 4.854 6.467 1.00 94.50 110 ARG A N 1
ATOM 874 C CA . ARG A 1 110 ? -13.000 5.612 7.290 1.00 94.50 110 ARG A CA 1
ATOM 875 C C . ARG A 1 110 ? -12.341 6.813 7.972 1.00 94.50 110 ARG A C 1
ATOM 877 O O . ARG A 1 110 ? -12.949 7.876 8.071 1.00 94.50 110 ARG A O 1
ATOM 884 N N . ILE A 1 111 ? -11.124 6.651 8.490 1.00 93.31 111 ILE A N 1
ATOM 885 C CA . ILE A 1 111 ? -10.388 7.729 9.169 1.00 93.31 111 ILE A CA 1
ATOM 886 C C . ILE A 1 111 ? -9.901 8.782 8.170 1.00 93.31 111 ILE A C 1
ATOM 888 O O . ILE A 1 111 ? -9.926 9.978 8.465 1.00 93.31 111 ILE A O 1
ATOM 892 N N . PHE A 1 112 ? -9.469 8.355 6.984 1.00 92.38 112 PHE A N 1
ATOM 893 C CA . PHE A 1 112 ? -9.052 9.265 5.924 1.00 92.38 112 PHE A CA 1
ATOM 894 C C . PHE A 1 112 ? -10.210 10.141 5.431 1.00 92.38 112 PHE A C 1
ATOM 896 O O . PHE A 1 112 ? -10.041 11.352 5.282 1.00 92.38 112 PHE A O 1
ATOM 903 N N . ASP A 1 113 ? -11.389 9.549 5.243 1.00 91.19 113 ASP A N 1
ATOM 904 C CA . ASP A 1 113 ? -12.578 10.244 4.738 1.00 91.19 113 ASP A CA 1
ATOM 905 C C . ASP A 1 113 ? -13.122 11.291 5.725 1.00 91.19 113 ASP A C 1
ATOM 907 O O . ASP A 1 113 ? -13.760 12.257 5.314 1.00 91.19 113 ASP A O 1
ATOM 911 N N . GLN A 1 114 ? -12.781 11.187 7.015 1.00 88.38 114 GLN A N 1
ATOM 912 C CA . GLN A 1 114 ? -13.062 12.219 8.026 1.00 88.38 114 GLN A CA 1
ATOM 913 C C . GLN A 1 114 ? -12.237 13.510 7.836 1.00 88.38 114 GLN A C 1
ATOM 915 O O . GLN A 1 114 ? -12.352 14.438 8.633 1.00 88.38 114 GLN A O 1
ATOM 920 N N . GLY A 1 115 ? -11.394 13.600 6.801 1.00 78.56 115 GLY A N 1
ATOM 921 C CA . GLY A 1 115 ? -10.712 14.842 6.424 1.00 78.56 115 GLY A CA 1
ATOM 922 C C . GLY A 1 115 ? -9.455 15.150 7.239 1.00 78.56 115 GLY A C 1
ATOM 923 O O . GLY A 1 115 ? -8.936 16.267 7.190 1.00 78.56 115 GLY A O 1
ATOM 924 N N . THR A 1 116 ? -8.914 14.169 7.966 1.00 64.75 116 THR A N 1
ATOM 925 C CA . THR A 1 116 ? -7.649 14.335 8.693 1.00 64.75 116 THR A CA 1
ATOM 926 C C . THR A 1 116 ? -6.471 14.302 7.717 1.00 64.75 116 THR A C 1
ATOM 928 O O . THR A 1 116 ? -5.854 13.269 7.475 1.00 64.75 116 THR A O 1
ATOM 931 N N . GLY A 1 117 ? -6.163 15.463 7.124 1.00 72.31 117 GLY A N 1
ATOM 932 C CA . GLY A 1 117 ? -5.150 15.616 6.077 1.00 72.31 117 GLY A CA 1
ATOM 933 C C . GLY A 1 117 ? -3.850 14.870 6.383 1.00 72.31 117 GLY A C 1
ATOM 934 O O . GLY A 1 117 ? -3.522 13.913 5.685 1.00 72.31 117 GLY A O 1
ATOM 935 N N . THR A 1 118 ? -3.131 15.259 7.442 1.00 78.94 118 THR A N 1
ATOM 936 C CA . THR A 1 118 ? -1.963 14.522 7.956 1.00 78.94 118 THR A CA 1
ATOM 937 C C . THR A 1 118 ? -2.197 14.176 9.424 1.00 78.94 118 THR A C 1
ATOM 9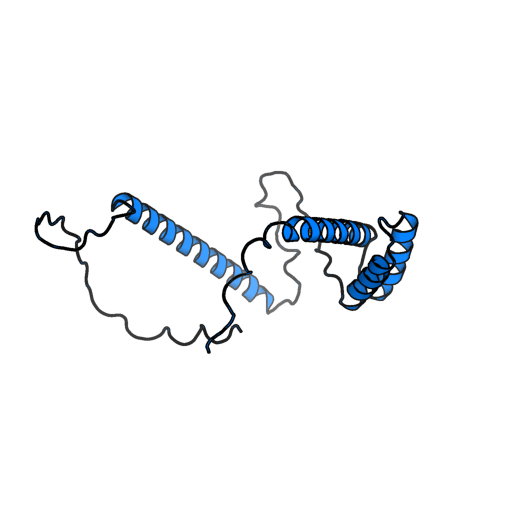39 O O . THR A 1 118 ? -2.181 15.090 10.250 1.00 78.94 118 THR A O 1
ATOM 942 N N . PRO A 1 119 ? -2.416 12.897 9.782 1.00 85.75 119 PRO A N 1
ATOM 943 C CA . PRO A 1 119 ? -2.561 12.522 11.182 1.00 85.75 119 PRO A CA 1
ATOM 944 C C . PRO A 1 119 ? -1.280 12.875 11.946 1.00 85.75 119 PRO A C 1
ATOM 946 O O . PRO A 1 119 ? -0.169 12.631 11.469 1.00 85.75 119 PRO A O 1
ATOM 949 N N . SER A 1 120 ? -1.436 13.477 13.128 1.00 92.00 120 SER A N 1
ATOM 950 C CA . SER A 1 120 ? -0.311 13.799 14.007 1.00 92.00 120 SER A CA 1
ATOM 951 C C . SER A 1 120 ? 0.420 12.523 14.436 1.00 92.00 120 SER A C 1
ATOM 953 O O . SER A 1 120 ? -0.136 11.424 14.384 1.00 92.00 120 SER A O 1
ATOM 955 N N . LYS A 1 121 ? 1.663 12.649 14.917 1.00 92.81 121 LYS A N 1
ATOM 956 C CA . LYS A 1 121 ? 2.431 11.497 15.423 1.00 92.81 121 LYS A CA 1
ATOM 957 C C . LYS A 1 121 ? 1.659 10.721 16.494 1.00 92.81 121 LYS A C 1
ATOM 959 O O . LYS A 1 121 ? 1.683 9.498 16.491 1.00 92.81 121 LYS A O 1
ATOM 964 N N . GLN A 1 122 ? 0.943 11.423 17.372 1.00 94.44 122 GLN A N 1
ATOM 965 C CA . GLN A 1 122 ? 0.106 10.794 18.390 1.00 94.44 122 GLN A CA 1
ATOM 966 C C . GLN A 1 122 ? -1.086 10.060 17.776 1.00 94.44 122 GLN A C 1
ATOM 968 O O . GLN A 1 122 ? -1.344 8.916 18.135 1.00 94.44 122 GLN A O 1
ATOM 973 N N . LYS A 1 123 ? -1.736 10.653 16.769 1.00 93.69 123 LYS A N 1
ATOM 974 C CA . LYS A 1 123 ? -2.845 9.987 16.089 1.00 93.69 123 LYS A CA 1
ATOM 975 C C . LYS A 1 123 ? -2.399 8.730 15.342 1.00 93.69 123 LYS A C 1
ATOM 977 O O . LYS A 1 123 ? -3.104 7.732 15.356 1.00 93.69 123 LYS A O 1
ATOM 982 N N . ILE A 1 124 ? -1.205 8.741 14.746 1.00 95.62 124 ILE A N 1
ATOM 983 C CA . ILE A 1 124 ? -0.611 7.552 14.114 1.00 95.62 124 ILE A CA 1
ATOM 984 C C . ILE A 1 124 ? -0.441 6.415 15.132 1.00 95.62 124 ILE A C 1
ATOM 986 O O . ILE A 1 124 ? -0.733 5.269 14.799 1.00 95.62 124 ILE A O 1
ATOM 990 N N . LYS A 1 125 ? -0.018 6.726 16.365 1.00 96.75 125 LYS A N 1
ATOM 991 C CA . LYS A 1 125 ? 0.102 5.740 17.452 1.00 96.75 125 LYS A CA 1
ATOM 992 C C . LYS A 1 125 ? -1.240 5.139 17.841 1.00 96.75 125 LYS A C 1
ATOM 994 O O . LYS A 1 125 ? -1.352 3.922 17.929 1.00 96.75 125 LYS A O 1
ATOM 999 N N . GLU A 1 126 ? -2.251 5.983 18.034 1.00 96.00 126 GLU A N 1
ATOM 1000 C CA . GLU A 1 126 ? -3.614 5.539 18.353 1.00 96.00 126 GLU A CA 1
ATOM 1001 C C . GLU A 1 126 ? -4.167 4.618 17.261 1.00 96.00 126 GLU A C 1
ATOM 1003 O O . GLU A 1 126 ? -4.634 3.522 17.555 1.00 96.00 126 GLU A O 1
ATOM 1008 N N . ILE A 1 127 ? -4.033 5.025 15.995 1.00 95.69 127 ILE A N 1
ATOM 1009 C CA . ILE A 1 127 ? -4.497 4.245 14.843 1.00 95.69 127 ILE A CA 1
ATOM 1010 C C . ILE A 1 127 ? -3.752 2.910 14.755 1.00 95.69 127 ILE A C 1
ATOM 1012 O O . ILE A 1 127 ? -4.370 1.874 14.534 1.00 95.69 127 ILE A O 1
ATOM 1016 N N . ALA A 1 128 ? -2.428 2.904 14.938 1.00 96.94 128 ALA A N 1
ATOM 1017 C CA . ALA A 1 128 ? -1.652 1.666 14.933 1.00 96.94 128 ALA A CA 1
ATOM 1018 C C . ALA A 1 128 ? -2.087 0.722 16.065 1.00 96.94 128 ALA A C 1
ATOM 1020 O O . ALA A 1 128 ? -2.205 -0.479 15.834 1.00 96.94 128 ALA A O 1
ATOM 1021 N N . SER A 1 129 ? -2.368 1.261 17.255 1.00 97.19 129 SER A N 1
ATOM 1022 C CA . SER A 1 129 ? -2.869 0.490 18.396 1.00 97.19 129 SER A CA 1
ATOM 1023 C C . SER A 1 129 ? -4.239 -0.133 18.112 1.00 97.19 129 SER A C 1
ATOM 1025 O O . SER A 1 129 ? -4.435 -1.310 18.396 1.00 97.19 129 SER A O 1
ATOM 1027 N N . GLU A 1 130 ? -5.169 0.627 17.530 1.00 95.81 130 GLU A N 1
ATOM 1028 C CA . GLU A 1 130 ? -6.499 0.136 17.143 1.00 95.81 130 GLU A CA 1
ATOM 1029 C C . GLU A 1 130 ? -6.398 -0.962 16.070 1.00 95.81 130 GLU A C 1
ATOM 1031 O O . GLU A 1 130 ? -6.970 -2.041 16.204 1.00 95.81 130 GLU A O 1
ATOM 1036 N N . LEU A 1 131 ? -5.596 -0.730 15.028 1.00 96.88 131 LEU A N 1
ATOM 1037 C CA . LEU A 1 131 ? -5.426 -1.659 13.908 1.00 96.88 131 LEU A CA 1
ATOM 1038 C C . LEU A 1 131 ? -4.665 -2.939 14.280 1.00 96.88 131 LEU A C 1
ATOM 1040 O O . LEU A 1 131 ? -4.831 -3.955 13.597 1.00 96.88 131 LEU A O 1
ATOM 1044 N N . SER A 1 132 ? -3.852 -2.901 15.340 1.00 96.31 132 SER A N 1
ATOM 1045 C CA . SER A 1 132 ? -3.114 -4.060 15.861 1.00 96.31 132 SER A CA 1
ATOM 1046 C C . SER A 1 132 ? -4.052 -5.179 16.334 1.00 96.31 132 SER A C 1
ATOM 1048 O O . SER A 1 132 ? -3.714 -6.357 16.233 1.00 96.31 132 SER A O 1
ATOM 1050 N N . LEU A 1 133 ? -5.278 -4.835 16.753 1.00 95.50 133 LEU A N 1
ATOM 1051 C CA . LEU A 1 133 ? -6.318 -5.807 17.119 1.00 95.50 133 LEU A CA 1
ATOM 1052 C C . LEU A 1 133 ? -6.774 -6.673 15.931 1.00 95.50 133 LEU A C 1
ATOM 1054 O O . LEU A 1 133 ? -7.330 -7.751 16.123 1.00 95.50 133 LEU A O 1
ATOM 1058 N N . HIS A 1 134 ? -6.537 -6.208 14.702 1.00 94.50 134 HIS A N 1
ATOM 1059 C CA . HIS A 1 134 ? -6.994 -6.842 13.463 1.00 94.50 134 HIS A CA 1
ATOM 1060 C C . HIS A 1 134 ? -5.852 -7.440 12.622 1.00 94.50 134 HIS A C 1
ATOM 1062 O O . HIS A 1 134 ? -6.081 -7.849 11.480 1.00 94.50 134 HIS A O 1
ATOM 1068 N N . GLY A 1 135 ? -4.627 -7.474 13.157 1.00 93.81 135 GLY A N 1
ATOM 1069 C CA . GLY A 1 135 ? -3.447 -8.046 12.508 1.00 93.81 135 GLY A CA 1
ATOM 1070 C C . GLY A 1 135 ? -2.168 -7.249 12.772 1.00 93.81 135 GLY A C 1
ATOM 1071 O O . GLY A 1 135 ? -2.203 -6.133 13.284 1.00 93.81 135 GLY A O 1
ATOM 1072 N N . GLN A 1 136 ? -1.018 -7.801 12.374 1.00 94.19 136 GLN A N 1
ATOM 1073 C CA . GLN A 1 136 ? 0.272 -7.126 12.537 1.00 94.19 136 GLN A CA 1
ATOM 1074 C C . GLN A 1 136 ? 0.300 -5.801 11.765 1.00 94.19 136 GLN A C 1
ATOM 1076 O O . GLN A 1 136 ? 0.008 -5.759 10.571 1.00 94.19 136 GLN A O 1
ATOM 1081 N N . ILE A 1 137 ? 0.696 -4.723 12.438 1.00 95.94 137 ILE A N 1
ATOM 1082 C CA . ILE A 1 137 ? 0.881 -3.395 11.850 1.00 95.94 137 ILE A CA 1
ATOM 1083 C C . ILE A 1 137 ? 1.866 -2.587 12.703 1.00 95.94 137 ILE A C 1
ATOM 1085 O O . ILE A 1 137 ? 1.957 -2.782 13.912 1.00 95.94 137 ILE A O 1
ATOM 1089 N N . SER A 1 138 ? 2.618 -1.680 12.081 1.00 96.25 138 SER A N 1
ATOM 1090 C CA . SER A 1 138 ? 3.471 -0.711 12.780 1.00 96.25 138 SER A CA 1
ATOM 1091 C C . SER A 1 138 ? 3.054 0.730 12.478 1.00 96.25 138 SER A C 1
ATOM 1093 O O . SER A 1 138 ? 2.423 1.005 11.454 1.00 96.25 138 SER A O 1
ATOM 1095 N N . GLU A 1 139 ? 3.476 1.678 13.318 1.00 96.50 139 GLU A N 1
ATOM 1096 C CA . GLU A 1 139 ? 3.285 3.120 13.080 1.00 96.50 139 GLU A CA 1
ATOM 1097 C C . GLU A 1 139 ? 3.795 3.551 11.692 1.00 96.50 139 GLU A C 1
ATOM 1099 O O . GLU A 1 139 ? 3.166 4.356 11.004 1.00 96.50 139 GLU A O 1
ATOM 1104 N N . THR A 1 140 ? 4.912 2.969 11.238 1.00 95.75 140 THR A N 1
ATOM 1105 C CA . THR A 1 140 ? 5.485 3.230 9.911 1.00 95.75 140 THR A CA 1
ATOM 1106 C C . THR A 1 140 ? 4.547 2.792 8.788 1.00 95.75 140 THR A C 1
ATOM 1108 O O . THR A 1 140 ? 4.440 3.486 7.777 1.00 95.75 140 THR A O 1
ATOM 1111 N N . ASN A 1 141 ? 3.841 1.669 8.951 1.00 96.25 141 ASN A N 1
ATOM 1112 C CA . ASN A 1 141 ? 2.858 1.212 7.969 1.00 96.25 141 ASN A CA 1
ATOM 1113 C C . ASN A 1 141 ? 1.692 2.195 7.853 1.00 96.25 141 ASN A C 1
ATOM 1115 O O . ASN A 1 141 ? 1.338 2.575 6.738 1.00 96.25 141 ASN A O 1
ATOM 1119 N N . VAL A 1 142 ? 1.158 2.652 8.990 1.00 95.81 142 VAL A N 1
ATOM 1120 C CA . VAL A 1 142 ? 0.078 3.648 9.04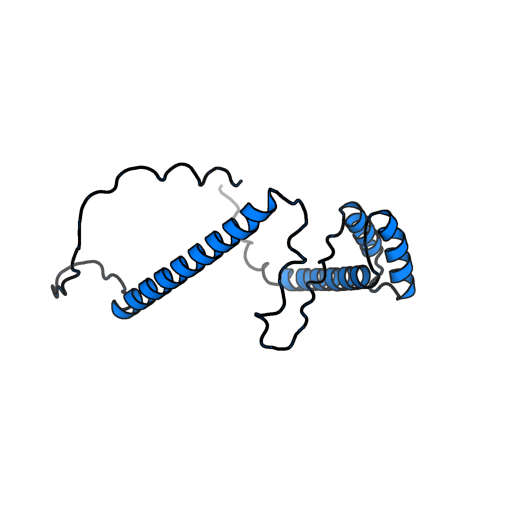3 1.00 95.81 142 VAL A CA 1
ATOM 1121 C C . VAL A 1 142 ? 0.526 4.951 8.382 1.00 95.81 142 VAL A C 1
ATOM 1123 O O . VAL A 1 142 ? -0.129 5.429 7.457 1.00 95.81 142 VAL A O 1
ATOM 1126 N N . TYR A 1 143 ? 1.683 5.492 8.777 1.00 95.31 143 TYR A N 1
ATOM 1127 C CA . TYR A 1 143 ? 2.239 6.707 8.178 1.00 95.31 143 TYR A CA 1
ATOM 1128 C C . TYR A 1 143 ? 2.362 6.590 6.651 1.00 95.31 143 TYR A C 1
ATOM 1130 O O . TYR A 1 143 ? 1.861 7.445 5.915 1.00 95.31 143 TYR A O 1
ATOM 1138 N N . ASN A 1 144 ? 2.973 5.504 6.167 1.00 95.44 144 ASN A N 1
ATOM 1139 C CA . ASN A 1 144 ? 3.167 5.265 4.737 1.00 95.44 144 ASN A CA 1
ATOM 1140 C C . ASN A 1 144 ? 1.844 5.096 3.989 1.00 95.44 144 ASN A C 1
ATOM 1142 O O . ASN A 1 144 ? 1.721 5.557 2.853 1.00 95.44 144 ASN A O 1
ATOM 1146 N N . TRP A 1 145 ? 0.849 4.456 4.602 1.00 95.69 145 TRP A N 1
ATOM 1147 C CA . TRP A 1 145 ? -0.473 4.306 4.005 1.00 95.69 145 TRP A CA 1
ATOM 1148 C C . TRP A 1 145 ? -1.126 5.674 3.771 1.00 95.69 145 TRP A C 1
ATOM 1150 O O . TRP A 1 145 ? -1.533 5.965 2.646 1.00 95.69 145 TRP A O 1
ATOM 1160 N N . PHE A 1 146 ? -1.122 6.562 4.774 1.00 95.06 146 PHE A N 1
ATOM 1161 C CA . PHE A 1 146 ? -1.680 7.915 4.643 1.00 95.06 146 PHE A CA 1
ATOM 1162 C C . PHE A 1 146 ? -0.912 8.773 3.625 1.00 95.06 146 PHE A C 1
ATOM 1164 O O . PHE A 1 146 ? -1.529 9.486 2.829 1.00 95.06 146 PHE A O 1
ATOM 1171 N N . GLN A 1 147 ? 0.425 8.680 3.599 1.00 93.88 147 GLN A N 1
ATOM 1172 C CA . GLN A 1 147 ? 1.249 9.338 2.574 1.00 93.88 147 GLN A CA 1
ATOM 1173 C C . GLN A 1 147 ? 0.860 8.874 1.163 1.00 93.88 147 GLN A C 1
ATOM 1175 O O . GLN A 1 147 ? 0.556 9.692 0.291 1.00 93.88 147 GLN A O 1
ATOM 1180 N N . ASN A 1 148 ? 0.796 7.558 0.952 1.00 94.44 148 ASN A N 1
ATOM 1181 C CA . ASN A 1 148 ? 0.431 6.972 -0.334 1.00 94.44 148 ASN A CA 1
ATOM 1182 C C . ASN A 1 148 ? -0.999 7.324 -0.751 1.00 94.44 148 ASN A C 1
ATOM 1184 O O . ASN A 1 148 ? -1.241 7.604 -1.928 1.00 94.44 148 ASN A O 1
ATOM 1188 N N . ARG A 1 149 ? -1.947 7.333 0.191 1.00 93.38 149 ARG A N 1
ATOM 1189 C CA . ARG A 1 149 ? -3.346 7.678 -0.077 1.00 93.38 149 ARG A CA 1
ATOM 1190 C C . ARG A 1 149 ? -3.462 9.100 -0.621 1.00 93.38 149 ARG A C 1
ATOM 1192 O O . ARG A 1 149 ? -4.067 9.295 -1.673 1.00 93.38 149 ARG A O 1
ATOM 1199 N N . ARG A 1 150 ? -2.786 10.069 0.006 1.00 91.31 150 ARG A N 1
ATOM 1200 C CA . ARG A 1 150 ? -2.738 11.457 -0.484 1.00 91.31 150 ARG A CA 1
ATOM 1201 C C . ARG A 1 150 ? -2.061 11.584 -1.843 1.00 91.31 150 ARG A C 1
ATOM 1203 O O . ARG A 1 150 ? -2.590 12.268 -2.717 1.00 91.31 150 ARG A O 1
ATOM 1210 N N . ALA A 1 151 ? -0.922 10.918 -2.039 1.00 90.75 151 ALA A N 1
ATOM 1211 C CA . ALA A 1 151 ? -0.216 10.943 -3.319 1.00 90.75 151 ALA A CA 1
ATOM 1212 C C . ALA A 1 151 ? -1.113 10.443 -4.467 1.00 90.75 151 ALA A C 1
ATOM 1214 O O . ALA A 1 151 ? -1.175 11.064 -5.531 1.00 90.75 151 ALA A O 1
ATOM 1215 N N . ARG A 1 152 ? -1.876 9.366 -4.230 1.00 90.62 152 ARG A N 1
ATOM 1216 C CA . ARG A 1 152 ? -2.860 8.839 -5.188 1.00 90.62 152 ARG A CA 1
ATOM 1217 C C . ARG A 1 152 ? -4.008 9.818 -5.438 1.00 90.62 152 ARG A C 1
ATOM 1219 O O . ARG A 1 152 ? -4.348 10.028 -6.601 1.00 90.62 152 ARG A O 1
ATOM 1226 N N . SER A 1 153 ? -4.555 10.451 -4.397 1.00 88.44 153 SER A N 1
ATOM 1227 C CA . SER A 1 153 ? -5.600 11.474 -4.553 1.00 88.44 153 SER A CA 1
ATOM 1228 C C . SER A 1 153 ? -5.117 12.662 -5.388 1.00 88.44 153 SER A C 1
ATOM 1230 O O . SER A 1 153 ? -5.811 13.068 -6.315 1.00 88.44 153 SER A O 1
ATOM 1232 N N . LYS A 1 154 ? -3.895 13.161 -5.148 1.00 86.44 154 LYS A N 1
ATOM 1233 C CA . LYS A 1 154 ? -3.298 14.250 -5.940 1.00 86.44 154 LYS A CA 1
ATOM 1234 C C . LYS A 1 154 ? -3.115 13.860 -7.410 1.00 86.44 154 LYS A C 1
ATOM 1236 O O . LYS A 1 154 ? -3.438 14.646 -8.295 1.00 86.44 154 LYS A O 1
ATOM 1241 N N . ARG A 1 155 ? -2.637 12.640 -7.689 1.00 82.38 155 ARG A N 1
ATOM 1242 C CA . ARG A 1 155 ? -2.473 12.155 -9.070 1.00 82.38 155 ARG A CA 1
ATOM 1243 C C . ARG A 1 155 ? -3.811 12.006 -9.793 1.00 82.38 155 ARG A C 1
ATOM 1245 O O . ARG A 1 155 ? -3.882 12.325 -10.974 1.00 82.38 155 ARG A O 1
ATOM 1252 N N . LYS A 1 156 ? -4.862 11.554 -9.098 1.00 81.44 156 LYS A N 1
ATOM 1253 C CA . LYS A 1 156 ? -6.209 11.440 -9.678 1.00 81.44 156 LYS A CA 1
ATOM 1254 C C . LYS A 1 156 ? -6.753 12.806 -10.117 1.00 81.44 156 LYS A C 1
ATOM 1256 O O . LYS A 1 156 ? -7.338 12.873 -11.185 1.00 81.44 156 LYS A O 1
ATOM 1261 N N . GLN A 1 157 ? -6.492 13.867 -9.348 1.00 70.88 157 GLN A N 1
ATOM 1262 C CA . GLN A 1 157 ? -6.899 15.241 -9.684 1.00 70.88 157 GLN A CA 1
ATOM 1263 C C . GLN A 1 157 ? -6.127 15.830 -10.878 1.00 70.88 157 GLN A C 1
ATOM 1265 O O . GLN A 1 157 ? -6.687 16.587 -11.658 1.00 70.88 157 GLN A O 1
ATOM 1270 N N . LEU A 1 158 ? -4.847 15.477 -11.045 1.00 67.12 158 LEU A N 1
ATOM 1271 C CA . LEU A 1 158 ? -4.029 15.956 -12.169 1.00 67.12 158 LEU A CA 1
ATOM 1272 C C . LEU A 1 158 ? -4.284 15.172 -13.468 1.00 67.12 158 LEU A C 1
ATOM 1274 O O . LEU A 1 158 ? -4.209 15.741 -14.549 1.00 67.12 158 LEU A O 1
ATOM 1278 N N . GLY A 1 159 ? -4.596 13.876 -13.372 1.00 57.97 159 GLY A N 1
ATOM 1279 C CA . GLY A 1 159 ? -4.872 13.021 -14.532 1.00 57.97 159 GLY A CA 1
ATOM 1280 C C . GLY A 1 159 ? -6.279 13.174 -15.121 1.00 57.97 159 GLY A C 1
ATOM 1281 O O . GLY A 1 159 ? -6.496 12.788 -16.265 1.00 57.97 159 GLY A O 1
ATOM 1282 N N . SER A 1 160 ? -7.233 13.739 -14.375 1.00 55.09 160 SER A N 1
ATOM 1283 C CA . SER A 1 160 ? -8.577 14.050 -14.886 1.00 55.09 160 SER A CA 1
ATOM 1284 C C . SER A 1 160 ? -8.632 15.319 -15.740 1.00 55.09 160 SER A C 1
ATOM 1286 O O . SER A 1 160 ? -9.615 15.518 -16.443 1.00 55.09 160 SER A O 1
ATOM 1288 N N . SER A 1 161 ? -7.589 16.154 -15.727 1.00 49.34 161 SER A N 1
ATOM 1289 C CA . SER A 1 161 ? -7.552 17.408 -16.494 1.00 49.34 161 SER A CA 1
ATOM 1290 C C . SER A 1 161 ? -7.017 17.266 -17.927 1.00 49.34 161 SER A C 1
ATOM 1292 O O . SER A 1 161 ? -6.898 18.275 -18.612 1.00 49.34 161 SER A O 1
ATOM 1294 N N . SER A 1 162 ? -6.701 16.052 -18.402 1.00 47.09 162 SER A N 1
ATOM 1295 C CA . SER A 1 162 ? -6.134 15.836 -19.751 1.00 47.09 162 SER A CA 1
ATOM 1296 C C . SER A 1 162 ? -7.034 15.107 -20.755 1.00 47.09 162 SER A C 1
ATOM 1298 O O . SER A 1 162 ? -6.595 14.932 -21.881 1.00 47.09 162 SER A O 1
ATOM 1300 N N . ASN A 1 163 ? -8.267 14.706 -20.417 1.00 41.78 163 ASN A N 1
ATOM 1301 C CA . ASN A 1 163 ? -9.083 13.857 -21.309 1.00 41.78 163 ASN A CA 1
ATOM 1302 C C . ASN A 1 163 ? -10.540 14.318 -21.504 1.00 41.78 163 ASN A C 1
ATOM 1304 O O . ASN A 1 163 ? -11.412 13.478 -21.694 1.00 41.78 163 ASN A O 1
ATOM 1308 N N . ASN A 1 164 ? -10.845 15.618 -21.456 1.00 40.66 164 ASN A N 1
ATOM 1309 C CA . ASN A 1 164 ? -12.212 16.078 -21.739 1.00 40.66 164 ASN A CA 1
ATOM 1310 C C . ASN A 1 164 ? -12.233 17.344 -22.603 1.00 40.66 164 ASN A C 1
ATOM 1312 O O . ASN A 1 164 ? -12.510 18.434 -22.111 1.00 40.66 164 ASN A O 1
ATOM 1316 N N . ALA A 1 165 ? -11.890 17.192 -23.882 1.00 42.06 165 ALA A N 1
ATOM 1317 C CA . ALA A 1 165 ? -12.071 18.226 -24.899 1.00 42.06 165 ALA A CA 1
ATOM 1318 C C . ALA A 1 165 ? -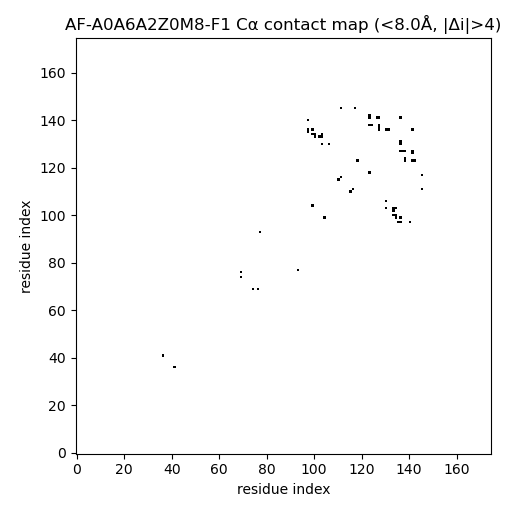12.293 17.620 -26.300 1.00 42.06 165 ALA A C 1
ATOM 1320 O O . ALA A 1 165 ? -11.757 18.144 -27.262 1.00 42.06 165 ALA A O 1
ATOM 1321 N N . GLU A 1 166 ? -13.030 16.510 -26.434 1.00 38.78 166 GLU A N 1
ATOM 1322 C CA . GLU A 1 166 ? -13.504 16.062 -27.758 1.00 38.78 166 GLU A CA 1
ATOM 1323 C C . GLU A 1 166 ? -14.636 15.022 -27.642 1.00 38.78 166 GLU A C 1
ATOM 1325 O O . GLU A 1 166 ? -14.423 13.818 -27.753 1.00 38.78 166 GLU A O 1
ATOM 1330 N N . SER A 1 167 ? -15.859 15.464 -27.338 1.00 43.09 167 SER A N 1
ATOM 1331 C CA . SER A 1 167 ? -17.090 14.723 -27.675 1.00 43.09 167 SER A CA 1
ATOM 1332 C C . SER A 1 167 ? -18.322 15.571 -27.387 1.00 43.09 167 SER A C 1
ATOM 1334 O O . SER A 1 167 ? -19.076 15.277 -26.472 1.00 43.09 167 SER A O 1
ATOM 1336 N N . GLU A 1 168 ? -18.539 16.617 -28.181 1.00 44.50 168 GLU A N 1
ATOM 1337 C CA . GLU A 1 168 ? -19.878 17.181 -28.387 1.00 44.50 168 GLU A CA 1
ATOM 1338 C C . GLU A 1 168 ? -19.964 17.738 -29.814 1.00 44.50 168 GLU A C 1
ATOM 1340 O O . GLU A 1 168 ? -19.616 18.888 -30.039 1.00 44.50 168 GLU A O 1
ATOM 1345 N N . GLN A 1 169 ? -20.367 16.907 -30.784 1.00 44.50 169 GLN A N 1
ATOM 1346 C CA . GLN A 1 169 ? -21.267 17.260 -31.900 1.00 44.50 169 GLN A CA 1
ATOM 1347 C C . GLN A 1 169 ? -21.323 16.121 -32.924 1.00 44.50 169 GLN A C 1
ATOM 1349 O O . GLN A 1 169 ? -20.649 16.179 -33.940 1.00 44.50 169 GLN A O 1
ATOM 1354 N N . GLU A 1 170 ? -22.170 15.118 -32.683 1.00 43.12 170 GLU A N 1
ATOM 1355 C CA . GLU A 1 170 ? -22.953 14.492 -33.760 1.00 43.12 170 GLU A CA 1
ATOM 1356 C C . GLU A 1 170 ? -24.105 13.670 -33.158 1.00 43.12 170 GLU A C 1
ATOM 1358 O O . GLU A 1 170 ? -23.993 12.478 -32.900 1.00 43.12 170 GLU A O 1
ATOM 1363 N N . SER A 1 171 ? -25.221 14.326 -32.842 1.00 42.03 171 SER A N 1
ATOM 1364 C CA . SER A 1 171 ? -26.554 13.707 -32.916 1.00 42.03 171 SER A CA 1
ATOM 1365 C C . SER A 1 171 ? -27.626 14.779 -32.735 1.00 42.03 171 SER A C 1
ATOM 1367 O O . SER A 1 171 ? -27.702 15.401 -31.678 1.00 42.03 171 SER A O 1
ATOM 1369 N N . ARG A 1 172 ? -28.409 15.005 -33.799 1.00 44.31 172 ARG A N 1
ATOM 1370 C CA . ARG A 1 172 ? -29.737 15.657 -33.900 1.00 44.31 172 ARG A CA 1
ATOM 1371 C C . ARG A 1 172 ? -29.875 16.140 -35.354 1.00 44.31 172 ARG A C 1
ATOM 1373 O O . ARG A 1 172 ? -29.021 16.891 -35.793 1.00 44.31 172 ARG A O 1
ATOM 1380 N N . VAL A 1 173 ? -30.863 15.798 -36.174 1.00 50.25 173 VAL A N 1
ATOM 1381 C CA . VAL A 1 173 ? -32.097 15.006 -36.082 1.00 50.25 173 VAL A CA 1
ATOM 1382 C C . VAL A 1 173 ? -32.422 14.608 -37.529 1.00 50.25 173 VAL A C 1
ATOM 1384 O O . VAL A 1 173 ? -32.228 15.412 -38.438 1.00 50.25 173 VAL A O 1
ATOM 1387 N N . ALA A 1 174 ? -32.894 13.381 -37.729 1.00 41.31 174 ALA A N 1
ATOM 1388 C CA 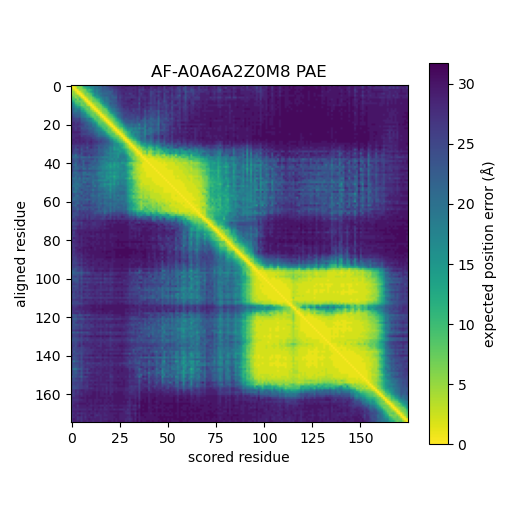. ALA A 1 174 ? -33.673 13.018 -38.902 1.00 41.31 174 ALA A CA 1
ATOM 1389 C C . ALA A 1 174 ? -35.111 13.508 -38.692 1.00 41.31 174 ALA A C 1
ATOM 1391 O O . ALA A 1 174 ? -35.736 13.048 -37.740 1.00 41.31 174 ALA A O 1
ATOM 1392 N N . GLU A 1 175 ? -35.576 14.443 -39.522 1.00 42.34 175 GLU A N 1
ATOM 1393 C CA . GLU A 1 175 ? -36.924 14.503 -40.124 1.00 42.34 175 GLU A CA 1
ATOM 1394 C C . GLU A 1 175 ? -36.949 15.585 -41.212 1.00 42.34 175 GLU A C 1
ATOM 1396 O O . GLU A 1 175 ? -36.485 16.715 -40.930 1.00 42.34 175 GLU A O 1
#

Secondary structure (DSSP, 8-state):
--SSSSS--------------------S-------SS-HHHHHHHHHHHHHHHHHHHHHHHHHHHHHHTTTTS---GGG---TTS--SS-----PPPP---HHHHHHHHHHHHTT-SS--HHHHHHHHHHHHTTS---HHHHHHHHHHHHHHHHHHHHHGGGS-SS---------

InterPro domains:
  IPR001356 Homeodomain [PF00046] (95-155)
  IPR001356 Homeodomain [PS50071] (91-156)
  IPR001356 Homeodomain [SM00389] (93-160)
  IPR001356 Homeodomain [cd00086] (95-157)
  IPR009057 Homedomain-like superfamily [SSF46689] (94-156)
  IPR044559 WUSCHEL-related homeobox 13-like [PTHR46777] (14-173)

pLDDT: mean 70.77, std 22.99, range [26.62, 97.19]

Sequence (175 aa):
MTKIMITELEGHQENKTQKDIVNVHVNNGGVMYVKVMTDEQLETLRNQIAVYASICEQLVEMHKSLTAQQDLTGISLSLYFSPYTCFHGHKITARQRWTPTAVQLQILERIFDQGTGTPSKQKIKEIASELSLHGQISETNVYNWFQNRRARSKRKQLGSSSNNAESEQESRVAE

Radius of gyration: 29.26 Å; Cα contacts (8 Å, |Δi|>4): 34; chains: 1; bounding box: 66×53×80 Å

Solvent-accessible surface area (backbone atoms only — not comparable to full-atom values): 11872 Å² total; per-residue (Å²): 144,83,83,86,85,82,88,86,87,84,85,81,91,83,80,88,77,90,72,79,85,68,89,75,92,71,94,76,96,66,87,83,74,80,74,89,60,54,72,66,58,49,49,51,50,49,52,52,52,52,54,50,50,54,52,53,51,53,52,51,52,52,49,49,55,60,50,65,64,37,80,81,46,96,64,77,77,85,79,69,85,65,89,86,81,66,86,73,94,66,88,74,68,81,68,80,76,87,75,80,40,73,68,43,49,54,54,53,48,60,52,49,74,71,64,53,85,76,69,48,76,67,51,36,48,53,50,27,57,61,40,41,80,65,42,93,66,46,51,66,55,52,52,50,51,56,52,50,52,50,53,51,54,55,49,53,64,62,63,64,76,76,78,84,86,86,86,87,88,88,87,86,78,96,131

Mean predicted aligned error: 20.74 Å

Organism: Hibiscus syriacus (NCBI:txid106335)

Foldseek 3Di:
DPPPPPDDPDDDDDDDDPDPPPDDPDDDDDDDDPPPDDPVRVVVVVVVVVVVVVVVVVVVVVVVVVVVVCVVPVDDPLPPPDDDPDPDDDPPSVPPDDDADPVLVVLLVVVVVVPPLQQDLVRLVVSLVVSVVVHDDDSVRSNVVSVVVVVVVVVVVVVVVPPPDDDDDDDDDDD